Protein AF-A0A852LBZ2-F1 (afdb_monomer_lite)

Sequence (81 aa):
RVLLAVLLVLATPAVTLLLGILAQRELLEAPVAAGEAWQLFLAAVGEGLLQHHLLGSLLFPFLALGAYPCWLLLWNVLFWK

Foldseek 3Di:
DVVLLVVLVCPAPLVVLLVVLQVVCVVVVRHDDPVVSVVVSVVVLVVVQVVCVVVVHNVPSCCSRQVPVSNVVSCCVPPND

Structure (mmCIF, N/CA/C/O backbone):
data_AF-A0A852LBZ2-F1
#
_entry.id   AF-A0A852LBZ2-F1
#
loop_
_atom_site.group_PDB
_atom_site.id
_atom_site.type_symbol
_atom_site.label_atom_id
_atom_site.label_alt_id
_atom_site.label_comp_id
_atom_site.label_asym_id
_atom_site.label_entity_id
_atom_site.label_seq_id
_atom_site.pdbx_PDB_ins_code
_atom_site.Cartn_x
_atom_site.Cartn_y
_atom_site.Cartn_z
_atom_site.occupancy
_atom_site.B_iso_or_equiv
_atom_site.auth_seq_id
_atom_site.auth_comp_id
_atom_site.auth_asym_id
_atom_site.auth_atom_id
_atom_site.pdbx_PDB_model_num
ATOM 1 N N . ARG A 1 1 ? 2.840 -14.738 -17.699 1.00 75.69 1 ARG A N 1
ATOM 2 C CA . ARG A 1 1 ? 2.961 -13.258 -17.738 1.00 75.69 1 ARG A CA 1
ATOM 3 C C . ARG A 1 1 ? 1.964 -12.589 -16.809 1.00 75.69 1 ARG A C 1
ATOM 5 O O . ARG A 1 1 ? 2.415 -11.982 -15.855 1.00 75.69 1 ARG A O 1
ATOM 12 N N . VAL A 1 2 ? 0.654 -12.781 -17.001 1.00 82.00 2 VAL A N 1
ATOM 13 C CA . VAL A 1 2 ? -0.378 -12.218 -16.102 1.00 82.00 2 VAL A CA 1
ATOM 14 C C . VAL A 1 2 ? -0.137 -12.603 -14.639 1.00 82.00 2 VAL A C 1
ATOM 16 O O . VAL A 1 2 ? -0.068 -11.723 -13.796 1.00 82.00 2 VAL A O 1
ATOM 19 N N . LEU A 1 3 ? 0.118 -13.886 -14.352 1.00 85.19 3 LEU A N 1
ATOM 20 C CA . LEU A 1 3 ? 0.444 -14.347 -12.994 1.00 85.19 3 LEU A CA 1
ATOM 21 C C . LEU A 1 3 ? 1.661 -13.618 -12.389 1.00 85.19 3 LEU A C 1
ATOM 23 O O . LEU A 1 3 ? 1.604 -13.164 -11.255 1.00 85.19 3 LEU A O 1
ATOM 27 N N . LEU A 1 4 ? 2.744 -13.465 -13.157 1.00 83.00 4 LEU A N 1
ATOM 28 C CA . LEU A 1 4 ? 3.955 -12.764 -12.710 1.00 83.00 4 LEU A CA 1
ATOM 29 C C . LEU A 1 4 ? 3.693 -11.274 -12.471 1.00 83.00 4 LEU A C 1
ATOM 31 O O . LEU A 1 4 ? 4.172 -10.728 -11.487 1.00 83.00 4 LEU A O 1
ATOM 35 N N . ALA A 1 5 ? 2.912 -10.631 -13.340 1.00 82.38 5 ALA A N 1
ATOM 36 C CA . ALA A 1 5 ? 2.528 -9.237 -13.168 1.00 82.38 5 ALA A CA 1
ATOM 37 C C . ALA A 1 5 ? 1.667 -9.044 -11.910 1.00 82.38 5 ALA A C 1
ATOM 39 O O . ALA A 1 5 ? 1.926 -8.132 -11.134 1.00 82.38 5 ALA A O 1
ATOM 40 N N . VAL A 1 6 ? 0.704 -9.937 -11.660 1.00 84.50 6 VAL A N 1
ATOM 41 C CA . VAL A 1 6 ? -0.113 -9.922 -10.436 1.00 84.50 6 VAL A CA 1
ATOM 42 C C . VAL A 1 6 ? 0.764 -10.102 -9.199 1.00 84.50 6 VAL A C 1
ATOM 44 O O . VAL A 1 6 ? 0.664 -9.308 -8.273 1.00 84.50 6 VAL A O 1
ATOM 47 N N . LEU A 1 7 ? 1.668 -11.086 -9.195 1.00 84.38 7 LEU A N 1
ATOM 48 C CA . LEU A 1 7 ? 2.593 -11.304 -8.077 1.00 84.38 7 LEU A CA 1
ATOM 49 C C . LEU A 1 7 ? 3.496 -10.088 -7.827 1.00 84.38 7 LEU A C 1
ATOM 51 O O . LEU A 1 7 ? 3.717 -9.721 -6.678 1.00 84.38 7 LEU A O 1
ATOM 55 N N . LEU A 1 8 ? 3.977 -9.433 -8.887 1.00 84.12 8 LEU A N 1
ATOM 56 C CA . LEU A 1 8 ? 4.781 -8.216 -8.773 1.00 84.12 8 LEU A CA 1
ATOM 57 C C . LEU A 1 8 ? 3.986 -7.048 -8.191 1.00 84.12 8 LEU A C 1
ATOM 59 O O . LEU A 1 8 ? 4.521 -6.334 -7.350 1.00 84.12 8 LEU A O 1
ATOM 63 N N . VAL A 1 9 ? 2.724 -6.872 -8.593 1.00 83.31 9 VAL A N 1
ATOM 64 C CA . VAL A 1 9 ? 1.829 -5.854 -8.019 1.00 83.31 9 VAL A CA 1
ATOM 65 C C . VAL A 1 9 ? 1.562 -6.145 -6.544 1.00 83.31 9 VAL A C 1
ATOM 67 O O . VAL A 1 9 ? 1.676 -5.239 -5.721 1.00 83.31 9 VAL A O 1
ATOM 70 N N . LEU A 1 10 ? 1.279 -7.400 -6.189 1.00 84.62 10 LEU A N 1
ATOM 71 C CA . LEU A 1 10 ? 1.048 -7.809 -4.800 1.00 84.62 10 LEU A CA 1
ATOM 72 C C . LEU A 1 10 ? 2.280 -7.605 -3.907 1.00 84.62 10 LEU A C 1
ATOM 74 O O . LEU A 1 10 ? 2.126 -7.348 -2.719 1.00 84.62 10 LEU A O 1
ATOM 78 N N . ALA A 1 11 ? 3.485 -7.683 -4.475 1.00 83.38 11 ALA A N 1
ATOM 79 C CA . ALA A 1 11 ? 4.737 -7.432 -3.767 1.00 83.38 11 ALA A CA 1
ATOM 80 C C . ALA A 1 11 ? 5.101 -5.937 -3.654 1.00 83.38 11 ALA A C 1
ATOM 82 O O . ALA A 1 11 ? 6.121 -5.605 -3.045 1.00 83.38 11 ALA A O 1
ATOM 83 N N . THR A 1 12 ? 4.320 -5.025 -4.249 1.00 85.69 12 THR A N 1
ATOM 84 C CA . THR A 1 12 ? 4.596 -3.585 -4.149 1.00 85.69 12 THR A CA 1
ATOM 85 C C . THR A 1 12 ? 4.360 -3.081 -2.722 1.00 85.69 12 THR A C 1
ATOM 87 O O . THR A 1 12 ? 3.379 -3.478 -2.090 1.00 85.69 12 THR A O 1
ATOM 90 N N . PRO A 1 13 ? 5.165 -2.123 -2.227 1.00 84.62 13 PRO A N 1
ATOM 91 C CA . PRO A 1 13 ? 4.972 -1.543 -0.896 1.00 84.62 13 PRO A CA 1
ATOM 92 C C . PRO A 1 13 ? 3.582 -0.932 -0.684 1.00 84.62 13 PRO A C 1
ATOM 94 O O . PRO A 1 13 ? 3.067 -0.957 0.430 1.00 84.62 13 PRO A O 1
ATOM 97 N N . ALA A 1 14 ? 2.952 -0.422 -1.748 1.00 88.06 14 ALA A N 1
ATOM 98 C CA . ALA A 1 14 ? 1.602 0.132 -1.693 1.00 88.06 14 ALA A CA 1
ATOM 99 C C . ALA A 1 14 ? 0.554 -0.942 -1.368 1.00 88.06 14 ALA A C 1
ATOM 101 O O . ALA A 1 14 ? -0.284 -0.740 -0.490 1.00 88.06 14 ALA A O 1
ATOM 102 N N . VAL A 1 15 ? 0.622 -2.096 -2.042 1.00 89.75 15 VAL A N 1
ATOM 103 C CA . VAL A 1 15 ? -0.297 -3.208 -1.776 1.00 89.75 15 VAL A CA 1
ATOM 104 C C . VAL A 1 15 ? -0.014 -3.818 -0.408 1.00 89.75 15 VAL A C 1
ATOM 106 O O . VAL A 1 15 ? -0.956 -4.070 0.338 1.00 89.75 15 VAL A O 1
ATOM 109 N N . THR A 1 16 ? 1.256 -3.971 -0.029 1.00 89.12 16 THR A N 1
ATOM 110 C CA . THR A 1 16 ? 1.626 -4.458 1.306 1.00 89.12 16 THR A CA 1
ATOM 111 C C . THR A 1 16 ? 1.083 -3.550 2.411 1.00 89.12 16 THR A C 1
ATOM 113 O O . THR A 1 16 ? 0.539 -4.048 3.393 1.00 89.12 16 THR A O 1
ATOM 116 N N . LEU A 1 17 ? 1.168 -2.224 2.244 1.00 90.75 17 LEU A N 1
ATOM 117 C CA . LEU A 1 17 ? 0.614 -1.256 3.194 1.00 90.75 17 LEU A CA 1
ATOM 118 C C . LEU A 1 17 ? -0.916 -1.354 3.275 1.00 90.75 17 LEU A C 1
ATOM 120 O O . LEU A 1 17 ? -1.464 -1.412 4.373 1.00 90.75 17 LEU A O 1
ATOM 124 N N . LEU A 1 18 ? -1.605 -1.416 2.132 1.00 93.25 18 LEU A N 1
ATOM 125 C CA . LEU A 1 18 ? -3.065 -1.535 2.089 1.00 93.25 18 LE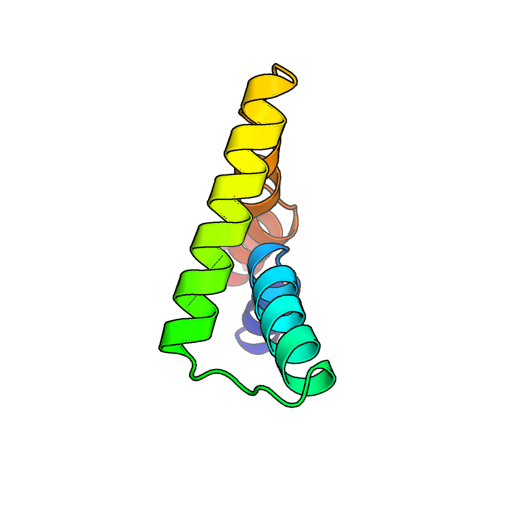U A CA 1
ATOM 126 C C . LEU A 1 18 ? -3.554 -2.837 2.748 1.00 93.25 18 LEU A C 1
ATOM 128 O O . LEU A 1 18 ? -4.492 -2.813 3.544 1.00 93.25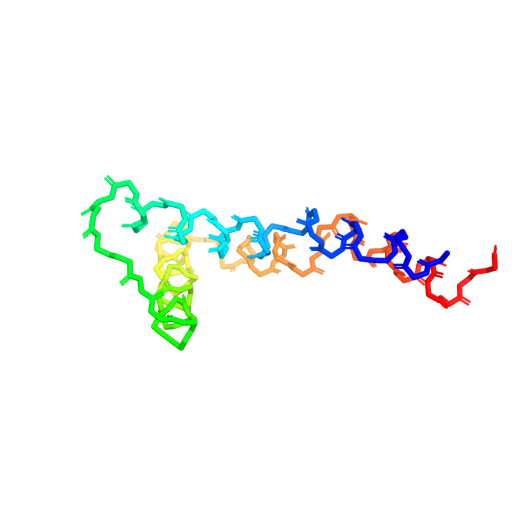 18 LEU A O 1
ATOM 132 N N . LEU A 1 19 ? -2.895 -3.965 2.463 1.00 93.31 19 LEU A N 1
ATOM 133 C CA . LEU A 1 19 ? -3.186 -5.247 3.107 1.00 93.31 19 LEU A CA 1
ATOM 134 C C . LEU A 1 19 ? -2.876 -5.211 4.606 1.00 93.31 19 LEU A C 1
ATOM 136 O O . LEU A 1 19 ? -3.638 -5.764 5.391 1.00 93.31 19 LEU A O 1
ATOM 140 N N . GLY A 1 20 ? -1.800 -4.532 5.010 1.00 93.44 20 GLY A N 1
ATOM 141 C CA . GLY A 1 20 ? -1.462 -4.316 6.415 1.00 93.44 20 GLY A CA 1
ATOM 142 C C . GLY A 1 20 ? -2.538 -3.531 7.167 1.00 93.44 20 GLY A C 1
ATOM 143 O O . GLY A 1 20 ? -2.901 -3.920 8.271 1.00 93.44 20 GLY A O 1
ATOM 144 N N . ILE A 1 21 ? -3.105 -2.486 6.554 1.00 94.94 21 ILE A N 1
ATOM 145 C CA . ILE A 1 21 ? -4.224 -1.719 7.124 1.00 94.94 21 ILE A CA 1
ATOM 146 C C . ILE A 1 21 ? -5.454 -2.610 7.301 1.00 94.94 21 ILE A C 1
ATOM 148 O O . ILE A 1 21 ? -6.059 -2.604 8.370 1.00 94.94 21 ILE A O 1
ATOM 152 N N . LEU A 1 22 ? -5.817 -3.394 6.282 1.00 95.06 22 LEU A N 1
ATOM 153 C CA . LEU A 1 22 ? -6.943 -4.327 6.369 1.00 95.06 22 LEU A CA 1
ATOM 154 C C . LEU A 1 22 ? -6.718 -5.372 7.466 1.00 95.06 22 LEU A C 1
ATOM 156 O O . LEU A 1 22 ? -7.575 -5.550 8.323 1.00 95.06 22 LEU A O 1
ATOM 160 N N . ALA A 1 23 ? -5.540 -5.999 7.495 1.00 95.06 23 ALA A N 1
ATOM 161 C CA . ALA A 1 23 ? -5.181 -6.970 8.520 1.00 95.06 23 ALA A CA 1
ATOM 162 C C . ALA A 1 23 ? -5.223 -6.347 9.922 1.00 95.06 23 ALA A C 1
ATOM 164 O O . ALA A 1 23 ? -5.815 -6.918 10.829 1.00 95.06 23 ALA A O 1
ATOM 165 N N . GLN A 1 24 ? -4.667 -5.148 10.103 1.00 95.56 24 GLN A N 1
ATOM 166 C CA . GLN A 1 24 ? -4.735 -4.427 11.373 1.00 95.56 24 GLN A CA 1
ATOM 167 C C . GLN A 1 24 ? -6.187 -4.201 11.818 1.00 95.56 24 GLN A C 1
ATOM 169 O O . GLN A 1 24 ? -6.483 -4.319 13.003 1.00 95.56 24 GLN A O 1
ATOM 174 N N . ARG A 1 25 ? -7.095 -3.880 10.891 1.00 95.38 25 ARG A N 1
ATOM 175 C CA . ARG A 1 25 ? -8.515 -3.645 11.192 1.00 95.38 25 ARG A CA 1
ATOM 176 C C . ARG A 1 25 ? -9.255 -4.919 11.579 1.00 95.38 25 ARG A C 1
ATOM 178 O O . ARG A 1 25 ? -10.035 -4.881 12.525 1.00 95.38 25 ARG A O 1
ATOM 185 N N . GLU A 1 26 ? -8.939 -6.033 10.928 1.00 94.38 26 GLU A N 1
ATOM 186 C CA . GLU A 1 26 ? -9.405 -7.364 11.337 1.00 94.38 26 GLU A CA 1
ATOM 187 C C . GLU A 1 26 ? -8.916 -7.718 12.751 1.00 94.38 26 GLU A C 1
ATOM 189 O O . GLU A 1 26 ? -9.706 -8.150 13.585 1.00 94.38 26 GLU A O 1
ATOM 194 N N . LEU A 1 27 ? -7.638 -7.460 13.069 1.00 96.25 27 LEU A N 1
ATOM 195 C CA . LEU A 1 27 ? -7.084 -7.696 14.413 1.00 96.25 27 LEU A CA 1
ATOM 196 C C . LEU A 1 27 ? -7.741 -6.834 15.503 1.00 96.25 27 LEU A C 1
ATOM 198 O O . LEU A 1 27 ? -7.748 -7.228 16.666 1.00 96.25 27 LEU A O 1
ATOM 202 N N . LEU A 1 28 ? -8.252 -5.656 15.144 1.00 96.81 28 LEU A N 1
ATOM 203 C CA . LEU A 1 28 ? -8.952 -4.746 16.054 1.00 96.81 28 LEU A CA 1
ATOM 204 C C . LEU A 1 28 ? -10.463 -5.016 16.130 1.00 96.81 28 LEU A C 1
ATOM 206 O O . LEU A 1 28 ? -11.182 -4.204 16.708 1.00 96.81 28 LEU A O 1
ATOM 210 N N . GLU A 1 29 ? -10.945 -6.110 15.528 1.00 94.44 29 GLU A N 1
ATOM 211 C CA . GLU A 1 29 ? -12.366 -6.486 15.475 1.00 94.44 29 GLU A CA 1
ATOM 212 C C . GLU A 1 29 ? -13.268 -5.393 14.859 1.00 94.44 29 GLU A C 1
ATOM 214 O O . GLU A 1 29 ? -14.477 -5.350 15.086 1.00 94.44 29 GLU A O 1
ATOM 219 N N . ALA A 1 30 ? -12.683 -4.508 14.046 1.00 94.12 30 ALA A N 1
ATOM 220 C CA . ALA A 1 30 ? -13.352 -3.382 13.402 1.00 94.12 30 ALA A CA 1
ATOM 221 C C . ALA A 1 30 ? -13.102 -3.425 11.884 1.00 94.12 30 ALA A C 1
ATOM 223 O O . ALA A 1 30 ? -12.383 -2.563 11.358 1.00 94.12 30 ALA A O 1
ATOM 224 N N . PRO A 1 31 ? -13.644 -4.438 11.178 1.00 90.19 31 PRO A N 1
ATOM 225 C CA . PRO A 1 31 ? -13.434 -4.603 9.747 1.00 90.19 31 PRO A CA 1
ATOM 226 C C . PRO A 1 31 ? -13.970 -3.387 8.994 1.00 90.19 31 PRO A C 1
ATOM 228 O O . PRO A 1 31 ? -15.039 -2.858 9.301 1.00 90.19 31 PRO A O 1
ATOM 231 N N . VAL A 1 32 ? -13.208 -2.944 8.001 1.00 94.50 32 VAL A N 1
ATOM 232 C CA . VAL A 1 32 ? -13.515 -1.751 7.209 1.00 94.50 32 VAL A CA 1
ATOM 233 C C . VAL A 1 32 ? -13.873 -2.139 5.788 1.00 94.50 32 VAL A C 1
ATOM 235 O O . VAL A 1 32 ? -13.299 -3.063 5.206 1.00 94.50 32 VAL A O 1
ATOM 238 N N . ALA A 1 33 ? -14.808 -1.403 5.196 1.00 93.38 33 ALA A N 1
ATOM 239 C CA . ALA A 1 33 ? -15.121 -1.577 3.786 1.00 93.38 33 ALA A CA 1
ATOM 240 C C . ALA A 1 33 ? -13.933 -1.141 2.909 1.00 93.38 33 ALA A C 1
ATOM 242 O O . ALA A 1 33 ? -13.102 -0.325 3.308 1.00 93.38 33 ALA A O 1
ATOM 243 N N . ALA A 1 34 ? -13.878 -1.617 1.662 1.00 88.88 34 ALA A N 1
ATOM 244 C CA . ALA A 1 34 ? -12.792 -1.273 0.738 1.00 88.88 34 ALA A CA 1
ATOM 245 C C . ALA A 1 34 ? -12.611 0.249 0.547 1.00 88.88 34 ALA A C 1
ATOM 247 O O . ALA A 1 34 ? -11.485 0.733 0.451 1.00 88.88 34 ALA A O 1
ATOM 248 N N . GLY A 1 35 ? -13.710 1.014 0.532 1.00 93.56 35 GLY A N 1
ATOM 249 C CA . GLY A 1 35 ? -13.655 2.476 0.432 1.00 93.56 35 GLY A CA 1
ATOM 250 C C . GLY A 1 35 ? -13.028 3.144 1.660 1.00 93.56 35 GLY A C 1
ATOM 251 O O . GLY A 1 35 ? -12.247 4.081 1.523 1.00 93.56 35 GLY A O 1
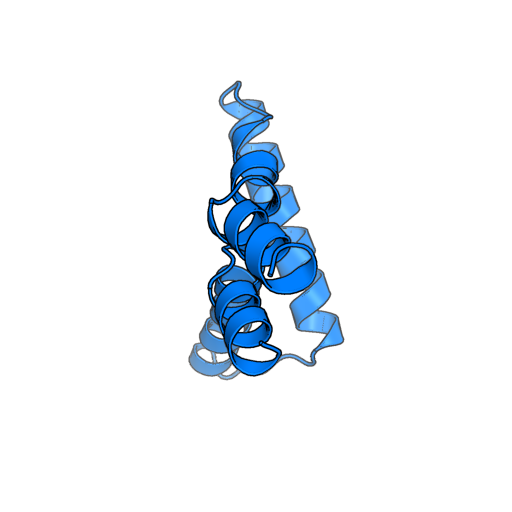ATOM 252 N N . GLU A 1 36 ? -13.311 2.633 2.855 1.00 93.81 36 GLU A N 1
ATOM 253 C CA . GLU A 1 36 ? -12.734 3.127 4.111 1.00 93.81 36 GLU A CA 1
ATOM 254 C C . GLU A 1 36 ? -11.258 2.741 4.228 1.00 93.81 36 GLU A C 1
ATOM 256 O O . GLU A 1 36 ? -10.424 3.568 4.590 1.00 93.81 36 GLU A O 1
ATOM 261 N N . ALA A 1 37 ? -10.905 1.514 3.837 1.00 93.62 37 ALA A N 1
ATOM 262 C CA . ALA A 1 37 ? -9.517 1.070 3.757 1.00 93.62 37 ALA A CA 1
ATOM 263 C C . ALA A 1 37 ? -8.689 1.964 2.822 1.00 93.62 37 ALA A C 1
ATOM 265 O O . ALA A 1 37 ? -7.550 2.307 3.138 1.00 93.62 37 ALA A O 1
ATOM 266 N N . TRP A 1 38 ? -9.278 2.398 1.703 1.00 93.06 38 TRP A N 1
ATOM 267 C CA . TRP A 1 38 ? -8.647 3.351 0.796 1.00 93.06 38 TRP A CA 1
ATOM 268 C C . TRP A 1 38 ? -8.412 4.719 1.449 1.00 93.06 38 TRP A C 1
ATOM 270 O O . TRP A 1 38 ? -7.329 5.286 1.317 1.00 93.06 38 TRP A O 1
ATOM 280 N N . GLN A 1 39 ? -9.381 5.239 2.206 1.00 95.69 39 GLN A N 1
ATOM 281 C CA . GLN A 1 39 ? -9.207 6.493 2.949 1.00 95.69 39 GLN A CA 1
ATOM 282 C C . GLN A 1 39 ? -8.103 6.383 4.007 1.00 95.69 39 GLN A C 1
ATOM 284 O O . GLN A 1 39 ? -7.267 7.278 4.116 1.00 95.69 39 GLN A O 1
ATOM 289 N N . LEU A 1 40 ? -8.054 5.271 4.743 1.00 94.81 40 LEU A N 1
ATOM 290 C CA . LEU A 1 40 ? -7.012 5.002 5.737 1.00 94.81 40 LEU A CA 1
ATOM 291 C C . LEU A 1 40 ? -5.628 4.872 5.102 1.00 94.81 40 LEU A C 1
ATOM 293 O O . LEU A 1 40 ? -4.649 5.368 5.654 1.00 94.81 40 LEU A O 1
ATOM 297 N N . PHE A 1 41 ? -5.547 4.253 3.927 1.00 93.56 41 PHE A N 1
ATOM 298 C CA . PHE A 1 41 ? -4.318 4.190 3.146 1.00 93.56 41 PHE A CA 1
ATOM 299 C C . PHE A 1 41 ? -3.827 5.588 2.764 1.00 93.56 41 PHE A C 1
ATOM 301 O O . PHE A 1 41 ? -2.669 5.919 3.010 1.00 93.56 41 PHE A O 1
ATOM 308 N N . LEU A 1 42 ? -4.708 6.437 2.225 1.00 92.75 42 LEU A N 1
ATOM 309 C CA . LEU A 1 42 ? -4.359 7.816 1.881 1.00 92.75 42 LEU A CA 1
ATOM 310 C C . LEU A 1 42 ? -3.938 8.629 3.113 1.00 92.75 42 LEU A C 1
ATOM 312 O O . LEU A 1 42 ? -2.987 9.405 3.027 1.00 92.75 42 LEU A O 1
ATOM 316 N N . ALA A 1 43 ? -4.598 8.424 4.256 1.00 92.44 43 ALA A N 1
ATOM 317 C CA . ALA A 1 43 ? -4.232 9.058 5.518 1.00 92.44 43 ALA A CA 1
ATOM 318 C C . ALA A 1 43 ? -2.830 8.631 5.982 1.00 92.44 43 ALA A C 1
ATOM 320 O O . ALA A 1 43 ? -1.999 9.493 6.254 1.00 92.44 43 ALA A O 1
ATOM 321 N N . ALA A 1 44 ? -2.527 7.329 5.978 1.00 90.06 44 ALA A N 1
ATOM 322 C CA . ALA A 1 44 ? -1.212 6.805 6.352 1.00 90.06 44 ALA A CA 1
ATOM 323 C C . ALA A 1 44 ? -0.093 7.319 5.428 1.00 90.06 44 ALA A C 1
ATOM 325 O O . ALA A 1 44 ? 0.990 7.679 5.890 1.00 90.06 44 ALA A O 1
ATOM 326 N N . VAL A 1 45 ? -0.358 7.410 4.119 1.00 87.94 45 VAL A N 1
ATOM 327 C CA . VAL A 1 45 ? 0.578 8.014 3.156 1.00 87.94 45 VAL A CA 1
ATOM 328 C C . VAL A 1 45 ? 0.782 9.503 3.452 1.00 87.94 45 VAL A C 1
ATOM 330 O O . VAL A 1 45 ? 1.917 9.979 3.432 1.00 87.94 45 VAL A O 1
ATOM 333 N N . GLY A 1 46 ? -0.292 10.236 3.753 1.00 86.62 46 GLY A N 1
ATOM 334 C CA . GLY A 1 46 ? -0.235 11.653 4.113 1.00 86.62 46 GLY A CA 1
ATOM 335 C C . GLY A 1 46 ? 0.545 11.912 5.404 1.00 86.62 46 GLY A C 1
ATOM 336 O O . GLY A 1 46 ? 1.395 12.800 5.437 1.00 86.62 46 GLY A O 1
ATOM 337 N N . GLU A 1 47 ? 0.317 11.107 6.442 1.00 85.56 47 GLU A N 1
ATOM 338 C CA . GLU A 1 47 ? 1.068 11.167 7.699 1.00 85.56 47 GLU A CA 1
ATOM 339 C C . GLU A 1 47 ? 2.551 10.864 7.483 1.00 85.56 47 GLU A C 1
ATOM 341 O O . GLU A 1 47 ? 3.405 11.623 7.943 1.00 85.56 47 GLU A O 1
ATOM 346 N N . GLY A 1 48 ? 2.864 9.810 6.722 1.00 82.06 48 GLY A N 1
ATOM 347 C CA . GLY A 1 48 ? 4.240 9.469 6.368 1.00 82.06 48 GLY A CA 1
ATOM 348 C C . GLY A 1 48 ? 4.939 10.600 5.613 1.00 82.06 48 GLY A C 1
ATOM 349 O O . GLY A 1 48 ? 6.091 10.918 5.907 1.00 82.06 48 GLY A O 1
ATOM 350 N N . LEU A 1 49 ? 4.239 11.265 4.689 1.00 81.50 49 LEU A N 1
ATOM 351 C CA . LEU A 1 49 ? 4.760 12.429 3.973 1.00 81.50 49 LEU A CA 1
ATOM 352 C C . LEU A 1 49 ? 5.040 13.603 4.917 1.00 81.50 49 LEU A C 1
ATOM 354 O O . LEU A 1 49 ? 6.097 14.225 4.826 1.00 81.50 49 LEU A O 1
ATOM 358 N N . LEU A 1 50 ? 4.105 13.905 5.819 1.00 82.12 50 LEU A N 1
ATOM 359 C CA . LEU A 1 50 ? 4.213 15.025 6.748 1.00 82.12 50 LEU A CA 1
ATOM 360 C C . LEU A 1 50 ? 5.355 14.807 7.747 1.00 82.12 50 LEU A C 1
ATOM 362 O O . LEU A 1 50 ? 6.172 15.703 7.946 1.00 82.12 50 LEU A O 1
ATOM 366 N N . GLN A 1 51 ? 5.473 13.608 8.317 1.00 80.50 51 GLN A N 1
ATOM 367 C CA . GLN A 1 51 ? 6.578 13.253 9.211 1.00 80.50 51 GLN A CA 1
ATOM 368 C C . GLN A 1 51 ? 7.930 13.366 8.504 1.00 80.50 51 GLN A C 1
ATOM 370 O O . GLN A 1 51 ? 8.871 13.956 9.035 1.00 80.50 51 GLN A O 1
ATOM 375 N N . HIS A 1 52 ? 8.024 12.863 7.276 1.00 74.88 52 HIS A N 1
ATOM 376 C CA . HIS A 1 52 ? 9.250 12.950 6.495 1.00 74.88 52 HIS A CA 1
ATOM 377 C C . HIS A 1 52 ? 9.575 14.373 6.025 1.00 74.88 52 HIS A C 1
ATOM 379 O O . HIS A 1 52 ? 10.750 14.728 5.942 1.00 74.88 52 HIS A O 1
ATOM 385 N N . HIS A 1 53 ? 8.568 15.215 5.784 1.00 72.19 53 HIS A N 1
ATOM 386 C CA . HIS A 1 53 ? 8.758 16.642 5.536 1.00 72.19 53 HIS A CA 1
ATOM 387 C C . HIS A 1 53 ? 9.362 17.350 6.754 1.00 72.19 53 HIS A C 1
ATOM 389 O O . HIS A 1 53 ? 10.339 18.082 6.609 1.00 72.19 53 HIS A O 1
ATOM 395 N N . LEU A 1 54 ? 8.839 17.071 7.953 1.00 74.12 54 LEU A N 1
ATOM 396 C CA . LEU A 1 54 ? 9.364 17.611 9.212 1.00 74.12 54 LEU A CA 1
ATOM 397 C C . LEU A 1 54 ? 10.798 17.138 9.506 1.00 74.12 54 LEU A C 1
ATOM 399 O O . LEU A 1 54 ? 11.568 17.860 10.131 1.00 74.12 54 LEU A O 1
ATOM 403 N N . LEU A 1 55 ? 11.171 15.954 9.014 1.00 74.06 55 LEU A N 1
ATOM 404 C CA . LEU A 1 55 ? 12.522 15.386 9.102 1.00 74.06 55 LEU A CA 1
ATOM 405 C C . LEU A 1 55 ? 13.439 15.789 7.924 1.00 74.06 55 LEU A C 1
ATOM 407 O O . LEU A 1 55 ? 14.575 15.327 7.847 1.00 74.06 55 LEU A O 1
ATOM 411 N N . GLY A 1 56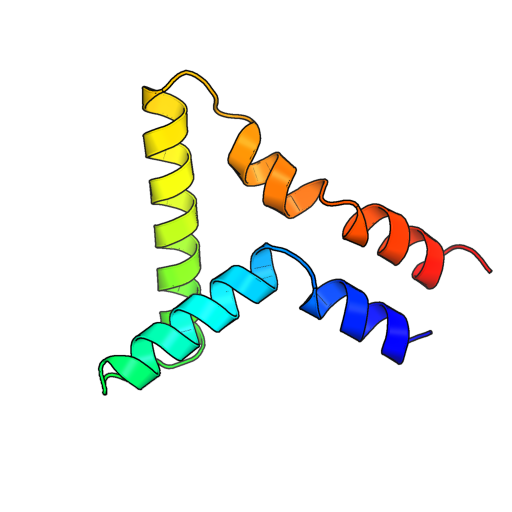 ? 12.968 16.642 7.005 1.00 71.56 56 GLY A N 1
ATOM 412 C CA . GLY A 1 56 ? 13.766 17.209 5.911 1.00 71.56 56 GLY A CA 1
ATOM 413 C C . GLY A 1 56 ? 13.922 16.339 4.654 1.00 71.56 56 GLY A C 1
ATOM 414 O O . GLY A 1 56 ? 14.776 16.636 3.823 1.00 71.56 56 GLY A O 1
ATOM 415 N N . SER A 1 57 ? 13.121 15.283 4.469 1.00 66.81 57 SER A N 1
ATOM 416 C CA . SER A 1 57 ? 13.254 14.338 3.346 1.00 66.81 57 SER A CA 1
ATOM 417 C C . SER A 1 57 ? 11.910 13.997 2.691 1.00 66.81 57 SER A C 1
ATOM 419 O O . SER A 1 57 ? 11.301 12.976 2.975 1.00 66.81 57 SER A O 1
ATOM 421 N N . LEU A 1 58 ? 11.436 14.828 1.759 1.00 58.34 58 LEU A N 1
ATOM 422 C CA . LEU A 1 58 ? 10.135 14.641 1.088 1.00 58.34 58 LEU A CA 1
ATOM 423 C C . LEU A 1 58 ? 10.077 13.468 0.090 1.00 58.34 58 LEU A C 1
ATOM 425 O O . LEU A 1 58 ? 8.998 12.972 -0.223 1.00 58.34 58 LEU A O 1
ATOM 429 N N . LEU A 1 59 ? 11.219 13.045 -0.454 1.00 60.59 59 LEU A N 1
ATOM 430 C CA . LEU A 1 59 ? 11.259 12.139 -1.609 1.00 60.59 59 LEU A CA 1
ATOM 431 C C . LEU A 1 59 ? 11.049 10.662 -1.249 1.00 60.59 59 LEU A C 1
ATOM 433 O O . LEU A 1 59 ? 10.623 9.880 -2.097 1.00 60.59 59 LEU A O 1
ATOM 437 N N . PHE A 1 60 ? 11.332 10.269 -0.008 1.00 64.56 60 PHE A N 1
ATOM 438 C CA . PHE A 1 60 ? 11.389 8.861 0.388 1.00 64.56 60 PHE A CA 1
ATOM 439 C C . PHE A 1 60 ? 10.066 8.089 0.247 1.00 64.56 60 PHE A C 1
ATOM 441 O O . PHE A 1 60 ? 10.105 6.992 -0.308 1.00 64.56 60 PHE A O 1
ATOM 448 N N . PRO A 1 61 ? 8.899 8.613 0.668 1.00 65.06 61 PRO A N 1
ATOM 449 C CA . PRO A 1 61 ? 7.649 7.849 0.625 1.00 65.06 61 PRO A CA 1
ATOM 450 C C . PRO A 1 61 ? 7.171 7.569 -0.804 1.00 65.06 61 PRO A C 1
ATOM 452 O O . PRO A 1 61 ? 6.821 6.439 -1.140 1.00 65.06 61 PRO A O 1
ATOM 455 N N . PHE A 1 62 ? 7.207 8.575 -1.682 1.00 66.56 62 PHE A N 1
ATOM 456 C CA . PHE A 1 62 ? 6.775 8.411 -3.071 1.00 66.56 62 PHE A CA 1
ATOM 457 C C . PHE A 1 62 ? 7.783 7.630 -3.913 1.00 66.56 62 PHE A C 1
ATOM 459 O O . PHE A 1 62 ? 7.368 6.841 -4.759 1.00 66.56 62 PHE A O 1
ATOM 466 N N . LEU A 1 63 ? 9.090 7.774 -3.662 1.00 66.88 63 LEU A N 1
ATOM 467 C CA . LEU A 1 63 ? 10.088 6.893 -4.276 1.00 66.88 63 LEU A CA 1
ATOM 468 C C . LEU A 1 63 ? 9.941 5.454 -3.782 1.00 66.88 63 LEU A C 1
ATOM 470 O O . LEU A 1 63 ? 10.032 4.532 -4.583 1.00 66.88 63 LEU A O 1
ATOM 474 N N . ALA A 1 64 ? 9.661 5.231 -2.499 1.00 69.31 64 ALA A N 1
ATOM 475 C CA . ALA A 1 64 ? 9.426 3.885 -1.989 1.00 69.31 64 ALA A CA 1
ATOM 476 C C . ALA A 1 64 ? 8.188 3.242 -2.632 1.00 69.31 64 ALA A C 1
ATOM 478 O O . ALA A 1 64 ? 8.220 2.058 -2.944 1.00 69.31 64 ALA A O 1
ATOM 479 N N . LEU A 1 65 ? 7.120 4.006 -2.883 1.00 69.75 65 LEU A N 1
ATOM 480 C CA . LEU A 1 65 ? 5.903 3.484 -3.514 1.00 69.75 65 LEU A CA 1
ATOM 481 C C . LEU A 1 65 ? 6.018 3.354 -5.042 1.00 69.75 65 LEU A C 1
ATOM 483 O O . LEU A 1 65 ? 5.468 2.412 -5.608 1.00 69.75 65 LEU A O 1
ATOM 487 N N . GLY A 1 66 ? 6.720 4.274 -5.710 1.00 64.44 66 GLY A N 1
ATOM 488 C CA . GLY A 1 66 ? 6.772 4.368 -7.175 1.00 64.44 66 GLY A CA 1
ATOM 489 C C . GLY A 1 66 ? 8.059 3.862 -7.836 1.00 64.44 66 GLY A C 1
ATOM 490 O O . GLY A 1 66 ? 8.037 3.520 -9.014 1.00 64.44 66 GLY A O 1
ATOM 491 N N . ALA A 1 67 ? 9.175 3.799 -7.108 1.00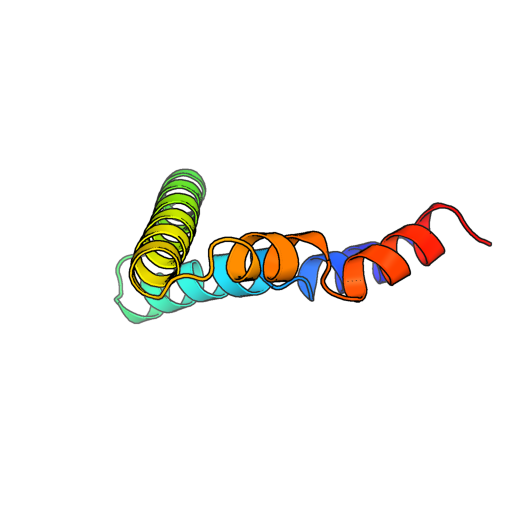 64.31 67 ALA A N 1
ATOM 492 C CA . ALA A 1 67 ? 10.490 3.402 -7.625 1.00 64.31 67 ALA A CA 1
ATOM 493 C C . ALA A 1 67 ? 11.006 2.082 -7.031 1.00 64.31 67 ALA A C 1
ATOM 495 O O . ALA A 1 67 ? 12.148 1.696 -7.288 1.00 64.31 67 ALA A O 1
ATOM 496 N N . TYR A 1 68 ? 10.180 1.365 -6.260 1.00 65.75 68 TYR A N 1
ATOM 497 C CA . TYR A 1 68 ? 10.543 0.035 -5.777 1.00 65.75 68 TYR A CA 1
ATOM 498 C C . TYR A 1 68 ? 10.866 -0.878 -6.976 1.00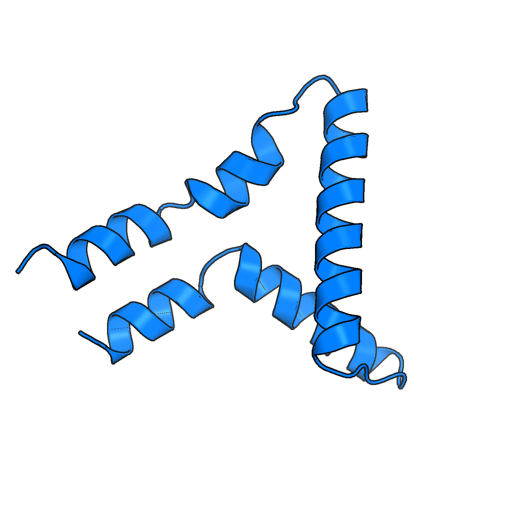 65.75 68 TYR A C 1
ATOM 500 O O . TYR A 1 68 ? 10.162 -0.819 -7.991 1.00 65.75 68 TYR A O 1
ATOM 508 N N . PRO A 1 69 ? 11.906 -1.735 -6.901 1.00 63.25 69 PRO A N 1
ATOM 509 C CA . PRO A 1 69 ? 12.406 -2.509 -8.046 1.00 63.25 69 PRO A CA 1
ATOM 510 C C . PRO A 1 69 ? 11.335 -3.359 -8.744 1.00 63.25 69 PRO A C 1
ATOM 512 O O . PRO A 1 69 ? 11.461 -3.667 -9.930 1.00 63.25 69 PRO A O 1
ATOM 515 N N . CYS A 1 70 ? 10.245 -3.687 -8.047 1.00 67.50 70 CYS A N 1
ATOM 516 C CA . CYS A 1 70 ? 9.089 -4.365 -8.619 1.00 67.50 70 CYS A CA 1
ATOM 517 C C . CYS A 1 70 ? 8.442 -3.600 -9.785 1.00 67.50 70 CYS A C 1
ATOM 519 O O . CYS A 1 70 ? 7.899 -4.253 -10.666 1.00 67.50 70 CYS A O 1
ATOM 521 N N . TRP A 1 71 ? 8.532 -2.265 -9.855 1.00 70.38 71 TRP A N 1
ATOM 522 C CA . TRP A 1 71 ? 7.970 -1.485 -10.965 1.00 70.38 71 TRP A CA 1
ATOM 523 C C . TRP A 1 71 ? 8.779 -1.640 -12.258 1.00 70.38 71 TRP A C 1
ATOM 525 O O . TRP A 1 71 ? 8.209 -1.839 -13.329 1.00 70.38 71 TRP A O 1
ATOM 535 N N . LEU A 1 72 ? 10.114 -1.657 -12.156 1.00 72.56 72 LEU A N 1
ATOM 536 C CA . LEU A 1 72 ? 11.001 -1.930 -13.293 1.00 72.56 72 LEU A CA 1
ATOM 537 C C . LEU A 1 72 ? 10.845 -3.377 -13.785 1.00 72.56 72 LEU A C 1
ATOM 539 O O . LEU A 1 72 ? 10.786 -3.624 -14.989 1.00 72.56 72 LEU A O 1
ATOM 543 N N . LEU A 1 73 ? 10.710 -4.334 -12.860 1.00 72.00 73 LEU A N 1
ATOM 544 C CA . LEU A 1 73 ? 10.438 -5.737 -13.190 1.00 72.00 73 LEU A CA 1
ATOM 545 C C . LEU A 1 73 ? 9.045 -5.929 -13.803 1.00 72.00 73 LEU A C 1
ATOM 547 O O . LEU A 1 73 ? 8.896 -6.714 -14.736 1.00 72.00 73 LEU A O 1
ATOM 551 N N . LEU A 1 74 ? 8.036 -5.193 -13.327 1.00 73.38 74 LEU A N 1
ATOM 552 C CA . LEU A 1 74 ? 6.692 -5.190 -13.904 1.00 73.38 74 LEU A CA 1
ATOM 553 C C . LEU A 1 74 ? 6.736 -4.684 -15.346 1.00 73.38 74 LEU A C 1
ATOM 555 O O . LEU A 1 74 ? 6.178 -5.322 -16.236 1.00 73.38 74 LEU A O 1
ATOM 559 N N . TRP A 1 75 ? 7.455 -3.585 -15.587 1.00 72.75 75 TRP A N 1
ATOM 560 C CA . TRP A 1 75 ? 7.648 -3.044 -16.931 1.00 72.75 75 TRP A CA 1
ATOM 561 C C . TRP A 1 75 ? 8.329 -4.057 -17.855 1.00 72.75 75 TRP A C 1
ATOM 563 O O . TRP A 1 75 ? 7.903 -4.237 -18.995 1.00 72.75 75 TRP A O 1
ATOM 573 N N . ASN A 1 76 ? 9.325 -4.781 -17.338 1.00 81.19 76 ASN A N 1
ATOM 574 C CA . ASN A 1 76 ? 9.992 -5.854 -18.066 1.00 81.19 76 ASN A CA 1
ATOM 575 C C . ASN A 1 76 ? 9.009 -6.986 -18.429 1.00 81.19 76 ASN A C 1
ATOM 577 O O . ASN A 1 76 ? 8.924 -7.371 -19.585 1.00 81.19 76 ASN A O 1
ATOM 581 N N . VAL A 1 77 ? 8.192 -7.464 -17.482 1.00 79.81 77 VAL A N 1
ATOM 582 C CA . VAL A 1 77 ? 7.208 -8.542 -17.725 1.00 79.81 77 VAL A CA 1
ATOM 583 C C . VAL A 1 77 ? 6.089 -8.130 -18.693 1.00 79.81 77 VAL A C 1
ATOM 585 O O . VAL A 1 77 ? 5.569 -8.980 -19.427 1.00 79.81 77 VAL A O 1
ATOM 588 N N . LEU A 1 78 ? 5.677 -6.858 -18.671 1.00 76.06 78 LEU A N 1
ATOM 589 C CA . LEU A 1 78 ? 4.589 -6.338 -19.503 1.00 76.06 78 LEU A CA 1
ATOM 590 C C . LEU A 1 78 ? 5.041 -6.019 -20.932 1.00 76.06 78 LEU A C 1
ATOM 592 O O . LEU A 1 78 ? 4.334 -6.367 -21.879 1.00 76.06 78 LEU A O 1
ATOM 596 N N . PHE A 1 79 ? 6.195 -5.368 -21.090 1.00 78.06 79 PHE A N 1
ATOM 597 C CA . PHE A 1 79 ? 6.608 -4.783 -22.369 1.00 78.06 79 PHE A CA 1
ATOM 598 C C . PHE A 1 79 ? 7.761 -5.519 -23.050 1.00 78.06 79 PHE A C 1
ATOM 600 O O . PHE A 1 79 ? 7.894 -5.430 -24.269 1.00 78.06 79 PHE A O 1
ATOM 607 N N . TRP A 1 80 ? 8.595 -6.232 -22.296 1.00 64.62 80 TRP A N 1
ATOM 608 C CA . TRP A 1 80 ? 9.776 -6.912 -22.822 1.00 64.62 80 TRP A CA 1
ATOM 609 C C . TRP A 1 80 ? 9.540 -8.430 -22.797 1.00 64.62 80 TRP A C 1
ATOM 611 O O . TRP A 1 80 ? 8.730 -8.955 -22.032 1.00 64.62 80 TRP A O 1
ATOM 621 N N . LYS A 1 81 ? 10.096 -9.128 -23.789 1.00 57.62 81 LYS A N 1
ATOM 622 C CA . LYS A 1 81 ? 9.666 -10.481 -24.161 1.00 57.62 81 LYS A CA 1
ATOM 623 C C . LYS A 1 81 ? 10.248 -11.549 -23.242 1.00 57.62 81 LYS A C 1
ATOM 625 O O . LYS A 1 81 ? 11.474 -11.512 -23.036 1.00 57.62 81 LYS A O 1
#

Secondary structure (DSSP, 8-state):
-HHHHHHHHHTSHHHHHHHHHHHHHHHTT----HHHHHHHHHHHHHHHHHHHHHTT--SHHHHHHHSSHHHHHHHHHHH--

Radius of gyration: 14.97 Å; chains: 1; bounding box: 29×32×40 Å

Organism: Urocolius indicus (NCBI:txid458196)

pLDDT: mean 81.94, std 11.18, range [57.62, 96.81]

InterPro domains:
  IPR007246 GPI transamidase component Gaa1 [PF04114] (2-75)
  IPR007246 GPI transamidase component Gaa1 [PTHR13304] (3-81)